Protein AF-A0A2N5YSC0-F1 (afdb_monomer_lite)

pLDDT: mean 89.12, std 8.56, range [54.56, 98.0]

Sequence (147 aa):
MAINYFTQSTAAFRLFFALFIMVIVFLIVLLIGTIAGIFIFDVNIFEAENVFNDLSNPANLSIIKYFQIINSLGLFVIPPFVIAAFYSKDIIQYLSLKTYPNITELLLVIILIISAVPGINLLAEINNNIQLPDFMEPVETWMRASE

Foldseek 3Di:
DLQVVQVPDDPVVLVVVLVVLLVVQLVVLLVVLVVVLCVVLVDDPVCLVVLVVPPVDPSSVVSVVSSVVSNCCSRPNPSLQVSLVRHHPDSCVSVVVVDDDDPVVVVVVVVCVVVVVVVVVVVVVVQQPDDDPPVCVVVVVVSVVVD

Structure (mmCIF, N/CA/C/O backbone):
data_AF-A0A2N5YSC0-F1
#
_entry.id   AF-A0A2N5YSC0-F1
#
loop_
_atom_site.group_PDB
_atom_site.id
_atom_site.type_symbol
_atom_site.label_atom_id
_atom_site.label_alt_id
_atom_site.label_comp_id
_atom_site.label_asym_id
_atom_site.label_entity_id
_atom_site.label_seq_id
_atom_site.pdbx_PDB_ins_code
_atom_site.Cartn_x
_atom_site.Cartn_y
_atom_site.Cartn_z
_atom_site.occupancy
_atom_site.B_iso_or_equiv
_atom_site.auth_seq_id
_atom_site.auth_comp_id
_atom_site.auth_asym_id
_atom_site.auth_atom_id
_atom_site.pdbx_PDB_model_num
ATOM 1 N N . MET A 1 1 ? -27.960 -3.028 11.017 1.00 54.56 1 MET A N 1
ATOM 2 C CA . MET A 1 1 ? -27.890 -4.433 11.474 1.00 54.56 1 MET A CA 1
ATOM 3 C C . MET A 1 1 ? -26.445 -4.940 11.488 1.00 54.56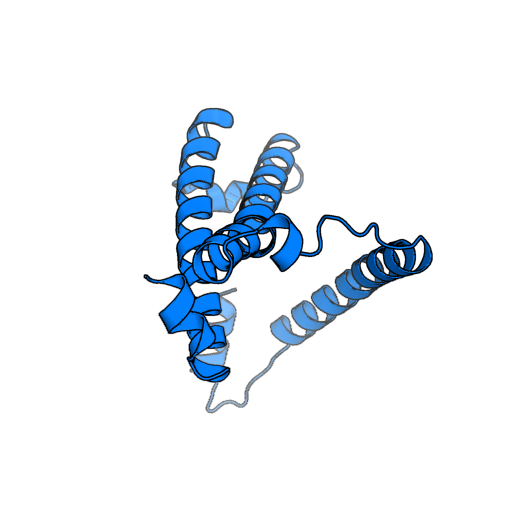 1 MET A C 1
ATOM 5 O O . MET A 1 1 ? -26.016 -5.368 12.546 1.00 54.56 1 MET A O 1
ATOM 9 N N . ALA A 1 2 ? -25.665 -4.777 10.405 1.00 60.78 2 ALA A N 1
ATOM 10 C CA . ALA A 1 2 ? -24.248 -5.185 10.345 1.00 60.78 2 ALA A CA 1
ATOM 11 C C . ALA A 1 2 ? -23.340 -4.556 11.428 1.00 60.78 2 ALA A C 1
ATOM 13 O O . ALA A 1 2 ? -22.612 -5.275 12.100 1.00 60.78 2 ALA A O 1
ATOM 14 N N . ILE A 1 3 ? -23.446 -3.243 11.676 1.00 65.50 3 ILE A N 1
ATOM 15 C CA . ILE A 1 3 ? -22.581 -2.528 12.641 1.00 65.50 3 ILE A CA 1
ATOM 16 C C . ILE A 1 3 ? -22.660 -3.130 14.059 1.00 65.50 3 ILE A C 1
ATOM 18 O O . ILE A 1 3 ? -21.639 -3.305 14.714 1.00 65.50 3 ILE A O 1
ATOM 22 N N . ASN A 1 4 ? -23.856 -3.520 14.518 1.00 62.69 4 ASN A N 1
ATOM 23 C CA . ASN A 1 4 ? -24.049 -4.096 15.858 1.00 62.69 4 ASN A CA 1
ATOM 24 C C . ASN A 1 4 ? -23.462 -5.510 16.003 1.00 62.69 4 ASN A C 1
ATOM 26 O O . ASN A 1 4 ? -23.153 -5.925 17.114 1.00 62.69 4 ASN A O 1
ATOM 30 N N . TYR A 1 5 ? -23.322 -6.253 14.901 1.00 68.38 5 TYR A N 1
ATOM 31 C CA . TYR A 1 5 ? -22.700 -7.578 14.914 1.00 68.38 5 TYR A CA 1
ATOM 32 C C . TYR A 1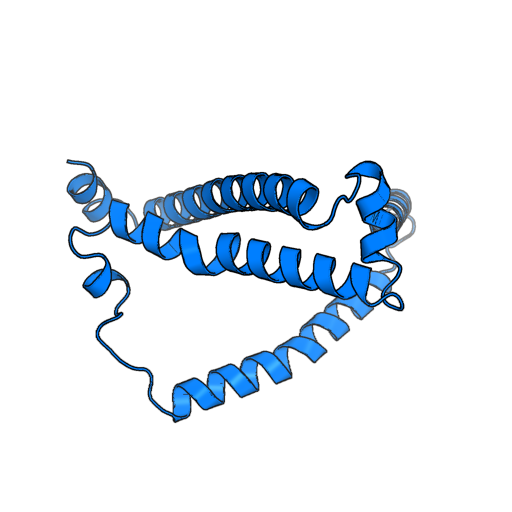 5 ? -21.184 -7.457 15.099 1.00 68.38 5 TYR A C 1
ATOM 34 O O . TYR A 1 5 ? -20.579 -8.135 15.928 1.00 68.38 5 TYR A O 1
ATOM 42 N N . PHE A 1 6 ? -20.573 -6.517 14.379 1.00 70.50 6 PHE A N 1
ATOM 43 C CA . PHE A 1 6 ? -19.136 -6.295 14.439 1.00 70.50 6 PHE A CA 1
ATOM 44 C C . PHE A 1 6 ? -18.673 -5.668 15.758 1.00 70.50 6 PHE A C 1
ATOM 46 O O . PHE A 1 6 ? -17.582 -5.983 16.225 1.00 70.50 6 PHE A O 1
ATOM 53 N N . THR A 1 7 ? -19.487 -4.841 16.421 1.00 68.81 7 THR A N 1
ATOM 54 C CA . THR A 1 7 ? -19.131 -4.277 17.738 1.00 68.81 7 THR A CA 1
ATOM 55 C C . THR A 1 7 ? -19.144 -5.302 18.875 1.00 68.81 7 THR A C 1
ATOM 57 O O . THR A 1 7 ? -18.516 -5.054 19.904 1.00 68.81 7 THR A O 1
ATOM 60 N N . GLN A 1 8 ? -19.767 -6.467 18.681 1.00 76.94 8 GLN A N 1
ATOM 61 C CA . GLN A 1 8 ? -19.793 -7.566 19.656 1.00 76.94 8 GLN A CA 1
ATOM 62 C C . GLN A 1 8 ? -18.811 -8.705 19.324 1.00 76.94 8 GLN A C 1
ATOM 64 O O . GLN A 1 8 ? -18.622 -9.610 20.131 1.00 76.94 8 GLN A O 1
ATOM 69 N N . SER A 1 9 ? -18.156 -8.665 18.159 1.00 83.19 9 SER A N 1
ATOM 70 C CA . SER A 1 9 ? -17.216 -9.705 17.732 1.00 83.19 9 SER A CA 1
ATOM 71 C C . SER A 1 9 ? -15.849 -9.608 18.424 1.00 83.19 9 SER A C 1
ATOM 73 O O . SER A 1 9 ? -15.420 -8.525 18.832 1.00 83.19 9 SER A O 1
ATOM 75 N N . THR A 1 10 ? -15.117 -10.725 18.471 1.00 90.88 10 THR A N 1
ATOM 76 C CA . THR A 1 10 ? -13.743 -10.790 18.998 1.00 90.88 10 THR A CA 1
ATOM 77 C C . THR A 1 10 ? -12.759 -9.970 18.156 1.00 90.88 10 THR A C 1
ATOM 79 O O . THR A 1 10 ? -12.966 -9.761 16.957 1.00 90.88 10 THR A O 1
ATOM 82 N N . ALA A 1 11 ? -11.656 -9.523 18.768 1.00 89.12 11 ALA A N 1
ATOM 83 C CA . ALA A 1 11 ? -10.622 -8.739 18.085 1.00 89.12 11 ALA A CA 1
ATOM 84 C C . ALA A 1 11 ? -9.999 -9.490 16.893 1.00 89.12 11 ALA A C 1
ATOM 86 O O . ALA A 1 11 ? -9.810 -8.902 15.831 1.00 89.12 11 ALA A O 1
ATOM 87 N N . ALA A 1 12 ? -9.764 -10.799 17.039 1.00 92.19 12 ALA A N 1
ATOM 88 C CA . ALA A 1 12 ? -9.241 -11.642 15.966 1.00 92.19 12 ALA A CA 1
ATOM 89 C C . ALA A 1 12 ? -10.171 -11.657 14.744 1.00 92.19 12 ALA A C 1
ATOM 91 O O . ALA A 1 12 ? -9.717 -11.450 13.623 1.00 92.19 12 ALA A O 1
ATOM 92 N N . PHE A 1 13 ? -11.483 -11.821 14.952 1.00 91.94 13 PHE A N 1
ATOM 93 C CA . PHE A 1 13 ? -12.448 -11.783 13.853 1.00 91.94 13 PHE A CA 1
ATOM 94 C C . PHE A 1 13 ? -12.435 -10.431 13.132 1.00 91.94 13 PHE A C 1
ATOM 96 O O . PHE A 1 13 ? -12.453 -10.395 11.903 1.00 91.94 13 PHE A O 1
ATOM 103 N N . ARG A 1 14 ? -12.343 -9.319 13.876 1.00 90.44 14 ARG A N 1
ATOM 104 C CA . ARG A 1 14 ? -12.276 -7.985 13.263 1.00 90.44 14 ARG A CA 1
ATOM 105 C C . ARG A 1 14 ? -11.031 -7.800 12.408 1.00 90.44 14 ARG A C 1
ATOM 107 O O . ARG A 1 14 ? -11.124 -7.225 11.327 1.00 90.44 14 ARG A O 1
ATOM 114 N N . LEU A 1 15 ? -9.894 -8.305 12.888 1.00 92.62 15 LEU A N 1
ATOM 115 C CA . LEU A 1 15 ? -8.630 -8.276 12.160 1.00 92.62 15 LEU A CA 1
ATOM 116 C C . LEU A 1 15 ? -8.724 -9.082 10.861 1.00 92.62 15 LEU A C 1
ATOM 118 O O . LEU A 1 15 ? -8.438 -8.543 9.798 1.00 92.62 15 LEU A O 1
ATOM 122 N N . PHE A 1 16 ? -9.184 -10.336 10.918 1.00 95.19 16 PHE A N 1
ATOM 123 C CA . PHE A 1 16 ? -9.331 -11.163 9.716 1.00 95.19 16 PHE A CA 1
ATOM 124 C C . PHE A 1 16 ? -10.327 -10.574 8.720 1.00 95.19 16 PHE A C 1
ATOM 126 O O . PHE A 1 16 ? -10.061 -10.570 7.522 1.00 95.19 16 PHE A O 1
ATOM 133 N N . PHE A 1 17 ? -11.444 -10.024 9.200 1.00 93.50 17 PHE A N 1
ATOM 134 C CA . PHE A 1 17 ? -12.398 -9.345 8.332 1.00 93.50 17 PHE A CA 1
ATOM 135 C C . PHE A 1 17 ? -11.790 -8.090 7.689 1.00 93.50 17 PHE A C 1
ATOM 137 O O . PHE A 1 17 ? -11.974 -7.867 6.497 1.00 93.50 17 PHE A O 1
ATOM 144 N N . ALA A 1 18 ? -11.021 -7.295 8.440 1.00 93.88 18 ALA A N 1
ATOM 145 C CA . ALA A 1 18 ? -10.322 -6.131 7.901 1.00 93.88 18 ALA A CA 1
ATOM 146 C C . ALA A 1 18 ? -9.279 -6.522 6.839 1.00 93.88 18 ALA A C 1
ATOM 148 O O . ALA A 1 18 ? -9.242 -5.905 5.777 1.00 93.88 18 ALA A O 1
ATOM 149 N N . LEU A 1 19 ? -8.488 -7.573 7.086 1.00 95.31 19 LEU A N 1
ATOM 150 C CA . LEU A 1 19 ? -7.531 -8.113 6.114 1.00 95.31 19 LEU A CA 1
ATOM 151 C C . LEU A 1 19 ? -8.237 -8.626 4.855 1.00 95.31 19 LEU A C 1
ATOM 153 O O . LEU A 1 19 ? -7.807 -8.332 3.744 1.00 95.31 19 LEU A O 1
ATOM 157 N N . PHE A 1 20 ? -9.355 -9.335 5.018 1.00 96.00 20 PHE A N 1
ATOM 158 C CA . PHE A 1 20 ? -10.159 -9.801 3.893 1.00 96.00 20 PHE A CA 1
ATOM 159 C C . PHE A 1 20 ? -10.680 -8.633 3.046 1.00 96.00 20 PHE A C 1
ATOM 161 O O . PHE A 1 20 ? -10.508 -8.632 1.829 1.00 96.00 20 PHE A O 1
ATOM 168 N N . ILE A 1 21 ? -11.253 -7.605 3.681 1.00 95.75 21 ILE A N 1
ATOM 169 C CA . ILE A 1 21 ? -11.703 -6.393 2.984 1.00 95.75 21 ILE A CA 1
ATOM 170 C C . ILE A 1 21 ? -10.536 -5.709 2.269 1.00 95.75 21 ILE A C 1
ATOM 172 O O . ILE A 1 21 ? -10.696 -5.300 1.123 1.00 95.75 21 ILE A O 1
ATOM 176 N N . MET A 1 22 ? -9.367 -5.619 2.902 1.00 96.38 22 MET A N 1
ATOM 177 C CA . MET A 1 22 ? -8.177 -5.022 2.298 1.00 96.38 22 MET A CA 1
ATOM 178 C C . MET A 1 22 ? -7.759 -5.749 1.018 1.00 96.38 22 MET A C 1
ATOM 180 O O . MET A 1 22 ? -7.570 -5.092 -0.001 1.00 96.38 22 MET A O 1
ATOM 184 N N . VAL A 1 23 ? -7.695 -7.085 1.033 1.00 97.25 23 VAL A N 1
ATOM 185 C CA . VAL A 1 23 ? -7.360 -7.883 -0.159 1.00 97.25 23 VAL A CA 1
ATOM 186 C C . VAL A 1 23 ? -8.397 -7.685 -1.265 1.00 97.25 23 VAL A C 1
ATOM 188 O O . VAL A 1 23 ? -8.030 -7.432 -2.408 1.00 97.25 23 VAL A O 1
ATOM 191 N N . ILE A 1 24 ? -9.692 -7.751 -0.942 1.00 97.88 24 ILE A N 1
ATOM 192 C CA . ILE A 1 24 ? -10.757 -7.594 -1.944 1.00 97.88 24 ILE A CA 1
ATOM 193 C C . ILE A 1 24 ? -10.748 -6.190 -2.557 1.00 97.88 24 ILE A C 1
ATOM 195 O O . ILE A 1 24 ? -10.818 -6.053 -3.777 1.00 97.88 24 ILE A O 1
ATOM 199 N N . VAL A 1 25 ? -10.634 -5.147 -1.732 1.00 97.88 25 VAL A N 1
ATOM 200 C CA . VAL A 1 25 ? -10.559 -3.759 -2.206 1.00 97.88 25 VAL A CA 1
ATOM 201 C C . VAL A 1 25 ? -9.319 -3.559 -3.069 1.00 97.88 25 VAL A C 1
ATOM 203 O O . VAL A 1 25 ? -9.433 -2.982 -4.148 1.00 97.88 25 VAL A O 1
ATOM 206 N N . PHE A 1 26 ? -8.165 -4.076 -2.643 1.00 97.44 26 PHE A N 1
ATOM 207 C CA . PHE A 1 26 ? -6.935 -4.002 -3.420 1.00 97.44 26 PHE A CA 1
ATOM 208 C C . PHE A 1 26 ? -7.091 -4.656 -4.795 1.00 97.44 26 PHE A C 1
ATOM 210 O O . PHE A 1 26 ? -6.789 -4.014 -5.795 1.00 97.44 26 PHE A O 1
ATOM 217 N N . LEU A 1 27 ? -7.629 -5.878 -4.870 1.00 97.56 27 LEU A N 1
ATOM 218 C CA . LEU A 1 27 ? -7.837 -6.576 -6.142 1.00 97.56 27 LEU A CA 1
ATOM 219 C C . LEU A 1 27 ? -8.795 -5.819 -7.074 1.00 97.56 27 LEU A C 1
ATOM 221 O O . LEU A 1 27 ? -8.542 -5.740 -8.275 1.00 97.56 27 LEU A O 1
ATOM 225 N N . ILE A 1 28 ? -9.867 -5.230 -6.535 1.00 98.00 28 ILE A N 1
ATOM 226 C CA . ILE A 1 28 ? -10.812 -4.421 -7.320 1.00 98.00 28 ILE A CA 1
ATOM 227 C C . ILE A 1 28 ? -10.131 -3.155 -7.852 1.00 98.00 28 ILE A C 1
ATOM 229 O O . ILE A 1 28 ? -10.254 -2.841 -9.035 1.00 98.00 28 ILE A O 1
ATOM 233 N N . VAL A 1 29 ? -9.410 -2.429 -6.994 1.00 97.62 29 VAL A N 1
ATOM 234 C CA . VAL A 1 29 ? -8.712 -1.192 -7.374 1.00 97.62 29 VAL A CA 1
ATOM 235 C C . VAL A 1 29 ? -7.607 -1.483 -8.385 1.00 97.62 29 VAL A C 1
ATOM 237 O O . VAL A 1 29 ? -7.484 -0.749 -9.362 1.00 97.62 29 VAL A O 1
ATOM 240 N N . LEU A 1 30 ? -6.860 -2.572 -8.195 1.00 94.94 30 LEU A N 1
ATOM 241 C CA . LEU A 1 30 ? -5.843 -3.036 -9.131 1.00 94.94 30 LEU A CA 1
ATOM 242 C C . LEU A 1 30 ? -6.465 -3.358 -10.492 1.00 94.94 30 LEU A C 1
ATOM 244 O O . LEU A 1 30 ? -5.995 -2.846 -11.499 1.00 94.94 30 LEU A O 1
ATOM 248 N N . LEU A 1 31 ? -7.553 -4.135 -10.533 1.00 95.44 31 LEU A N 1
ATOM 249 C CA . LEU A 1 31 ? -8.225 -4.488 -11.786 1.00 95.44 31 LEU A CA 1
ATOM 250 C C . LEU A 1 31 ? -8.724 -3.244 -12.536 1.00 95.44 31 LEU A C 1
ATOM 252 O O . LEU A 1 31 ? -8.466 -3.096 -13.730 1.00 95.44 31 LEU A O 1
ATOM 256 N N . ILE A 1 32 ? -9.413 -2.337 -11.837 1.00 96.12 32 ILE A N 1
ATOM 257 C CA . ILE A 1 32 ? -9.921 -1.092 -12.431 1.00 96.12 32 ILE A CA 1
ATOM 258 C C . ILE A 1 32 ? -8.760 -0.211 -12.902 1.00 96.12 32 ILE A C 1
ATOM 260 O O . ILE A 1 32 ? -8.822 0.341 -13.999 1.00 96.12 32 ILE A O 1
ATOM 264 N N . GLY A 1 33 ? -7.703 -0.092 -12.097 1.00 94.12 33 GLY A N 1
ATOM 265 C CA . GLY A 1 33 ? -6.515 0.684 -12.433 1.00 94.12 33 GLY A CA 1
ATOM 266 C C . GLY A 1 33 ? -5.771 0.116 -13.637 1.00 94.12 33 GLY A C 1
ATOM 267 O O . GLY A 1 33 ? -5.408 0.866 -14.531 1.00 94.12 33 GLY A O 1
ATOM 268 N N . THR A 1 34 ? -5.619 -1.202 -13.748 1.00 90.56 34 THR A N 1
ATOM 269 C CA . THR A 1 34 ? -5.016 -1.819 -14.936 1.00 90.56 34 THR A CA 1
ATOM 270 C C . THR A 1 34 ? -5.853 -1.555 -16.183 1.00 90.56 34 THR A C 1
ATOM 272 O O . THR A 1 34 ? -5.308 -1.124 -17.195 1.00 90.56 34 THR A O 1
ATOM 275 N N . ILE A 1 35 ? -7.177 -1.735 -16.109 1.00 92.62 35 ILE A N 1
ATOM 276 C CA . ILE A 1 35 ? -8.075 -1.451 -17.238 1.00 92.62 35 ILE A CA 1
ATOM 277 C C . ILE A 1 35 ? -7.973 0.023 -17.650 1.00 92.62 35 ILE A C 1
ATOM 279 O O . ILE A 1 35 ? -7.796 0.322 -18.827 1.00 92.62 35 ILE A O 1
ATOM 283 N N . ALA A 1 36 ? -8.036 0.948 -16.691 1.00 93.31 36 ALA A N 1
ATOM 284 C CA . ALA A 1 36 ? -7.896 2.375 -16.962 1.00 93.31 36 ALA A CA 1
ATOM 285 C C . ALA A 1 36 ? -6.510 2.725 -17.532 1.00 93.31 36 ALA A C 1
ATOM 287 O O . ALA A 1 36 ? -6.424 3.520 -18.463 1.00 93.31 36 ALA A O 1
ATOM 288 N N . GLY A 1 37 ? -5.441 2.105 -17.028 1.00 90.75 37 GLY A N 1
ATOM 289 C CA . GLY A 1 37 ? -4.076 2.289 -17.516 1.00 90.75 37 GLY A CA 1
ATOM 290 C C . GLY A 1 37 ? -3.918 1.917 -18.990 1.00 90.75 37 GLY A C 1
ATOM 291 O O . GLY A 1 37 ? -3.308 2.679 -19.737 1.00 90.75 37 GLY A O 1
ATOM 292 N N . ILE A 1 38 ? -4.538 0.819 -19.435 1.00 88.56 38 ILE A N 1
ATOM 293 C CA . ILE A 1 38 ? -4.536 0.412 -20.852 1.00 88.56 38 ILE A CA 1
ATOM 294 C C . ILE A 1 38 ? -5.145 1.510 -21.728 1.00 88.56 38 ILE A C 1
ATOM 296 O O . ILE A 1 38 ? -4.564 1.874 -22.743 1.00 88.56 38 ILE A O 1
ATOM 300 N N . PHE A 1 39 ? -6.274 2.093 -21.314 1.00 89.88 39 PHE A N 1
ATOM 301 C CA . PHE A 1 39 ? -6.927 3.161 -22.080 1.00 89.88 39 PHE A CA 1
ATOM 302 C C . PHE A 1 39 ? -6.179 4.499 -22.043 1.00 89.88 39 PHE A C 1
ATOM 304 O O . PHE A 1 39 ? -6.260 5.265 -22.998 1.00 89.88 39 PHE A O 1
ATOM 311 N N . ILE A 1 40 ? -5.494 4.811 -20.941 1.00 90.56 40 ILE A N 1
ATOM 31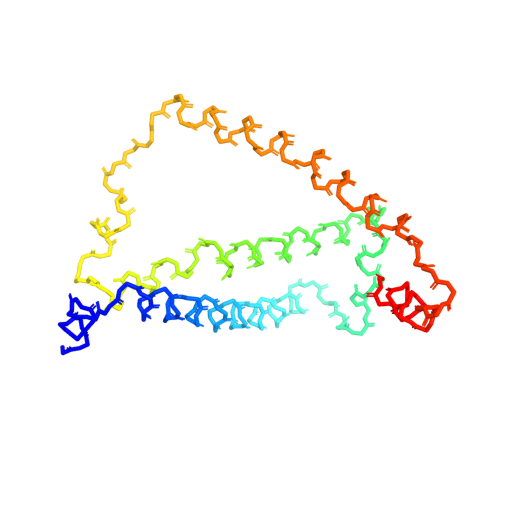2 C CA . ILE A 1 40 ? -4.794 6.093 -20.767 1.00 90.56 40 ILE A CA 1
ATOM 313 C C . ILE A 1 40 ? -3.454 6.102 -21.508 1.00 90.56 40 ILE A C 1
ATOM 315 O O . ILE A 1 40 ? -3.079 7.132 -22.066 1.00 90.56 40 ILE A O 1
ATOM 319 N N . PHE A 1 41 ? -2.729 4.981 -21.490 1.00 87.62 41 PHE A N 1
ATOM 320 C CA . PHE A 1 41 ? -1.355 4.903 -21.991 1.00 87.62 41 PHE A CA 1
ATOM 321 C C . PHE A 1 41 ? -1.212 4.120 -23.301 1.00 87.62 41 PHE A C 1
ATOM 323 O O . PHE A 1 41 ? -0.109 4.074 -23.834 1.00 87.62 41 PHE A O 1
ATOM 330 N N . ASP A 1 42 ? -2.295 3.526 -23.815 1.00 83.00 42 ASP A N 1
ATOM 331 C CA . ASP A 1 42 ? -2.305 2.686 -25.026 1.00 83.00 42 ASP A CA 1
ATOM 332 C C . ASP A 1 42 ? -1.284 1.532 -24.964 1.00 83.00 42 ASP A C 1
ATOM 334 O O . ASP A 1 42 ? -0.676 1.126 -25.952 1.00 83.00 42 ASP A O 1
ATOM 338 N N . VAL A 1 43 ? -1.058 1.016 -23.751 1.00 74.75 43 VAL A N 1
ATOM 339 C CA . VAL A 1 43 ? -0.083 -0.044 -23.480 1.00 74.75 43 VAL A CA 1
ATOM 340 C C . VAL A 1 43 ? -0.759 -1.396 -23.615 1.00 74.75 43 VAL A C 1
ATOM 342 O O . VAL A 1 43 ? -1.800 -1.657 -23.004 1.00 74.75 43 VAL A O 1
ATOM 345 N N . ASN A 1 44 ? -0.121 -2.298 -24.354 1.00 76.00 44 ASN A N 1
ATOM 346 C CA . ASN A 1 44 ? -0.539 -3.686 -24.395 1.00 76.00 44 ASN A CA 1
ATOM 347 C C . ASN A 1 44 ? -0.112 -4.398 -23.098 1.00 76.00 44 ASN A C 1
ATOM 349 O O . ASN A 1 44 ? 1.055 -4.340 -22.718 1.00 76.00 44 ASN A O 1
ATOM 353 N N . ILE A 1 45 ? -1.029 -5.104 -22.423 1.00 66.69 45 ILE A N 1
ATOM 354 C CA . ILE A 1 45 ? -0.733 -5.854 -21.181 1.00 66.69 45 ILE A CA 1
ATOM 355 C C . ILE A 1 45 ? 0.453 -6.810 -21.369 1.00 66.69 45 ILE A C 1
ATOM 357 O O . ILE A 1 45 ? 1.232 -7.015 -20.442 1.00 66.69 45 ILE A O 1
ATOM 361 N N . PHE A 1 46 ? 0.610 -7.373 -22.569 1.00 69.88 46 PHE A N 1
ATOM 362 C CA . PHE A 1 46 ? 1.696 -8.301 -22.883 1.00 69.88 46 PHE A CA 1
ATOM 363 C C . PHE A 1 46 ? 3.079 -7.635 -22.966 1.00 69.88 46 PHE A C 1
ATOM 365 O O . PHE A 1 46 ? 4.085 -8.332 -22.937 1.00 69.88 46 PHE A O 1
ATOM 372 N N . GLU A 1 47 ? 3.146 -6.304 -23.030 1.00 73.50 47 GLU A N 1
ATOM 373 C CA . GLU A 1 47 ? 4.395 -5.531 -23.023 1.00 73.50 47 GLU A CA 1
ATOM 374 C C . GLU A 1 47 ? 4.702 -4.926 -21.645 1.00 73.50 47 GLU A C 1
ATOM 376 O O . GLU A 1 47 ? 5.712 -4.240 -21.485 1.00 73.50 47 GLU A O 1
ATOM 381 N N . ALA A 1 48 ? 3.863 -5.191 -20.635 1.00 71.50 48 ALA A N 1
ATOM 382 C CA . ALA A 1 48 ? 4.012 -4.618 -19.301 1.00 71.50 48 ALA A CA 1
ATOM 383 C C . ALA A 1 48 ? 5.393 -4.909 -18.692 1.00 71.50 48 ALA A C 1
ATOM 385 O O . ALA A 1 48 ? 5.990 -4.019 -18.095 1.00 71.50 48 ALA A O 1
ATOM 386 N N . GLU A 1 49 ? 5.940 -6.108 -18.899 1.00 73.69 49 GLU A N 1
ATOM 387 C CA . GLU A 1 49 ? 7.279 -6.479 -18.422 1.00 73.69 49 GLU A CA 1
ATOM 388 C C . GLU A 1 49 ? 8.371 -5.541 -18.965 1.00 73.69 49 GLU A C 1
ATOM 390 O O . GLU A 1 49 ? 9.198 -5.034 -18.207 1.00 73.69 49 GLU A O 1
ATOM 395 N N . ASN A 1 50 ? 8.320 -5.210 -20.258 1.00 75.81 50 ASN A N 1
ATOM 396 C CA . ASN A 1 50 ? 9.274 -4.289 -20.880 1.00 75.81 50 ASN A CA 1
ATOM 397 C C . ASN A 1 50 ? 9.140 -2.865 -20.318 1.00 75.81 50 ASN A C 1
ATOM 399 O O . ASN A 1 50 ? 10.139 -2.164 -20.163 1.00 75.81 50 ASN A O 1
ATOM 403 N N . VAL A 1 51 ? 7.916 -2.451 -19.970 1.00 79.38 51 VAL A N 1
ATOM 404 C CA . VAL A 1 51 ? 7.647 -1.143 -19.357 1.00 79.38 51 VAL A CA 1
ATOM 405 C C . VAL A 1 51 ? 8.266 -1.039 -17.962 1.00 79.38 51 VAL A C 1
ATOM 407 O O . VAL A 1 51 ? 8.821 0.005 -17.628 1.00 79.38 51 VAL A O 1
ATOM 410 N N . PHE A 1 52 ? 8.202 -2.097 -17.149 1.00 77.25 52 PHE A N 1
ATOM 411 C CA . PHE A 1 52 ? 8.792 -2.085 -15.804 1.00 77.25 52 PHE A CA 1
ATOM 412 C C . PHE A 1 52 ? 10.326 -2.188 -15.817 1.00 77.25 52 PHE A C 1
ATOM 414 O O . PHE A 1 52 ? 10.968 -1.659 -14.909 1.00 77.25 52 PHE A O 1
ATOM 421 N N . ASN A 1 53 ? 10.909 -2.797 -16.855 1.00 80.06 53 ASN A N 1
ATOM 422 C CA . ASN A 1 53 ? 12.354 -3.021 -16.957 1.00 80.06 53 ASN A CA 1
ATOM 423 C C . ASN A 1 53 ? 13.121 -1.878 -17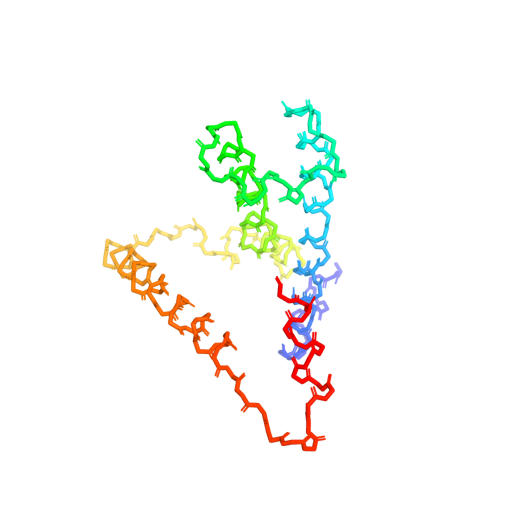.648 1.00 80.06 53 ASN A C 1
ATOM 425 O O . ASN A 1 53 ? 14.294 -1.656 -17.341 1.00 80.06 53 ASN A O 1
ATOM 429 N N . ASP A 1 54 ? 12.487 -1.111 -18.541 1.00 82.06 54 ASP A N 1
ATOM 430 C CA . ASP A 1 54 ? 13.112 0.056 -19.175 1.00 82.06 54 ASP A CA 1
ATOM 431 C C . ASP A 1 54 ? 12.743 1.367 -18.460 1.00 82.06 54 ASP A C 1
ATOM 433 O O . ASP A 1 54 ? 11.824 2.096 -18.847 1.00 82.06 54 ASP A O 1
ATOM 437 N N . LEU A 1 55 ? 13.521 1.689 -17.422 1.00 78.12 55 LEU A N 1
ATOM 438 C CA . LEU A 1 55 ? 13.402 2.928 -16.644 1.00 78.12 55 LEU A CA 1
ATOM 439 C C . LEU A 1 55 ? 13.999 4.162 -17.343 1.00 78.12 55 LEU A C 1
ATOM 441 O O . LEU A 1 55 ? 13.886 5.274 -16.821 1.00 78.12 55 LEU A O 1
ATOM 445 N N . SER A 1 56 ? 14.658 3.991 -18.495 1.00 82.06 56 SER A N 1
ATOM 446 C CA . SER A 1 56 ? 15.295 5.095 -19.223 1.00 82.06 56 SER A CA 1
ATOM 447 C C . SER A 1 56 ? 14.295 5.894 -20.062 1.00 82.06 56 SER A C 1
ATOM 449 O O . SER A 1 56 ? 14.503 7.082 -20.321 1.00 82.06 56 SER A O 1
ATOM 451 N N . ASN A 1 57 ? 13.177 5.265 -20.431 1.00 84.00 57 ASN A N 1
ATOM 452 C CA . ASN A 1 57 ? 12.112 5.880 -21.202 1.00 84.00 57 ASN A CA 1
ATOM 453 C C . ASN A 1 57 ? 11.154 6.699 -20.300 1.00 84.00 57 ASN A C 1
ATOM 455 O O . ASN A 1 57 ? 10.483 6.138 -19.426 1.00 84.00 57 ASN A O 1
ATOM 459 N N . PRO A 1 58 ? 11.000 8.021 -20.525 1.00 84.06 58 PRO A N 1
ATOM 460 C CA . PRO A 1 58 ? 10.076 8.863 -19.757 1.00 84.06 58 PRO A CA 1
ATOM 461 C C . PRO A 1 58 ? 8.604 8.416 -19.800 1.00 84.06 58 PRO A C 1
ATOM 463 O O . PRO A 1 58 ? 7.854 8.670 -18.849 1.00 84.06 58 PRO A O 1
ATOM 466 N N . ALA A 1 59 ? 8.177 7.750 -20.879 1.00 84.25 59 ALA A N 1
ATOM 467 C CA . ALA A 1 59 ? 6.825 7.207 -20.996 1.00 84.25 59 ALA A CA 1
ATOM 468 C C . ALA A 1 59 ? 6.603 6.058 -19.998 1.00 84.25 59 ALA A C 1
ATOM 470 O O . ALA A 1 59 ? 5.622 6.068 -19.252 1.00 84.25 59 ALA A O 1
ATOM 471 N N . ASN A 1 60 ? 7.573 5.146 -19.889 1.00 86.88 60 ASN A N 1
ATOM 472 C CA . ASN A 1 60 ? 7.537 4.025 -18.950 1.00 86.88 60 ASN A CA 1
ATOM 473 C C . ASN A 1 60 ? 7.519 4.503 -17.496 1.00 86.88 60 ASN A C 1
ATOM 475 O O . ASN A 1 60 ? 6.720 4.028 -16.690 1.00 86.88 60 ASN A O 1
ATOM 479 N N . LEU A 1 61 ? 8.310 5.533 -17.173 1.00 88.19 61 LEU A N 1
ATOM 480 C CA . LEU A 1 61 ? 8.293 6.153 -15.843 1.00 88.19 61 LEU A CA 1
ATOM 481 C C . LEU A 1 61 ? 6.912 6.700 -15.463 1.00 88.19 61 LEU A C 1
ATOM 483 O O . LEU A 1 61 ? 6.527 6.649 -14.294 1.00 88.19 61 LEU A O 1
ATOM 487 N N . SER A 1 62 ? 6.164 7.235 -16.429 1.00 89.81 62 SER A N 1
ATOM 488 C CA . SER A 1 62 ? 4.811 7.746 -16.186 1.00 89.81 62 SER A CA 1
ATOM 489 C C . SER A 1 62 ? 3.833 6.610 -15.869 1.00 89.81 62 SER A C 1
ATOM 491 O O . SER A 1 62 ? 3.040 6.732 -14.934 1.00 89.81 62 SER A O 1
ATOM 493 N N . ILE A 1 63 ? 3.947 5.485 -16.579 1.00 89.56 63 ILE A N 1
ATOM 494 C CA . ILE A 1 63 ? 3.134 4.281 -16.360 1.00 89.56 63 ILE A CA 1
ATOM 495 C C . ILE A 1 63 ? 3.453 3.639 -15.002 1.00 89.56 63 ILE A C 1
ATOM 497 O O . ILE A 1 63 ? 2.545 3.319 -14.234 1.00 89.56 63 ILE A O 1
ATOM 501 N N . ILE A 1 64 ? 4.735 3.518 -14.646 1.00 88.88 64 ILE A N 1
ATOM 502 C CA . ILE A 1 64 ? 5.159 2.974 -13.347 1.00 88.88 64 ILE A CA 1
ATOM 503 C C . ILE A 1 64 ? 4.617 3.834 -12.199 1.00 88.88 64 ILE A C 1
ATOM 505 O O . ILE A 1 64 ? 4.033 3.306 -11.251 1.00 88.88 64 ILE A O 1
ATOM 509 N N . LYS A 1 65 ? 4.741 5.167 -12.292 1.00 91.12 65 LYS A N 1
ATOM 510 C CA . LYS A 1 65 ? 4.185 6.093 -11.288 1.00 91.12 65 LYS A CA 1
ATOM 511 C C . LYS A 1 65 ? 2.669 5.973 -11.178 1.00 91.12 65 LYS A C 1
ATOM 513 O O . LYS A 1 65 ? 2.135 6.010 -10.071 1.00 91.12 65 LYS A O 1
ATOM 518 N N . TYR A 1 66 ? 1.981 5.809 -12.305 1.00 93.75 66 TYR A N 1
ATOM 519 C CA . TYR A 1 66 ? 0.545 5.559 -12.320 1.00 93.75 66 TYR A CA 1
ATOM 520 C C . TYR A 1 66 ? 0.192 4.298 -11.519 1.00 93.75 66 TYR A C 1
ATOM 522 O O . TYR A 1 66 ? -0.600 4.375 -10.578 1.00 93.75 66 TYR A O 1
ATOM 530 N N . PHE A 1 67 ? 0.833 3.164 -11.814 1.00 92.19 67 PHE A N 1
ATOM 531 C CA . PHE A 1 67 ? 0.589 1.919 -11.082 1.00 92.19 67 PHE A CA 1
ATOM 532 C C . PHE A 1 67 ? 0.984 2.015 -9.606 1.00 92.19 67 PHE A C 1
ATOM 534 O O . PHE A 1 67 ? 0.297 1.458 -8.750 1.00 92.19 67 PHE A O 1
ATOM 541 N N . GLN A 1 68 ? 2.023 2.781 -9.275 1.00 92.94 68 GLN A N 1
ATOM 542 C CA . GLN A 1 68 ? 2.406 3.039 -7.889 1.00 92.94 68 GLN A CA 1
ATOM 543 C C . GLN A 1 68 ? 1.312 3.795 -7.115 1.00 92.94 68 GLN A C 1
ATOM 545 O O . GLN A 1 68 ? 1.050 3.472 -5.952 1.00 92.94 68 GLN A O 1
ATOM 550 N N . ILE A 1 69 ? 0.631 4.752 -7.758 1.00 95.56 69 ILE A N 1
ATOM 551 C CA . ILE A 1 69 ? -0.521 5.458 -7.175 1.00 95.56 69 ILE A CA 1
ATOM 552 C C . ILE A 1 69 ? -1.700 4.497 -7.000 1.00 95.56 69 ILE A C 1
ATOM 554 O O . ILE A 1 69 ? -2.263 4.438 -5.908 1.00 95.56 69 ILE A O 1
ATOM 558 N N . ILE A 1 70 ? -2.047 3.715 -8.029 1.00 96.31 70 ILE A N 1
ATOM 559 C CA . ILE A 1 70 ? -3.139 2.728 -7.958 1.00 96.31 70 ILE A CA 1
ATOM 560 C C . ILE A 1 70 ? -2.906 1.734 -6.813 1.00 96.31 70 ILE A C 1
ATOM 562 O O . ILE A 1 70 ? -3.799 1.532 -5.988 1.00 96.31 70 ILE A O 1
ATOM 566 N N . ASN A 1 71 ? -1.697 1.178 -6.705 1.00 94.88 71 ASN A N 1
ATOM 567 C CA . ASN A 1 71 ? -1.337 0.245 -5.638 1.00 94.88 71 ASN A CA 1
ATOM 568 C C . ASN A 1 71 ? -1.415 0.902 -4.255 1.00 94.88 71 ASN A C 1
ATOM 570 O O . ASN A 1 71 ? -1.998 0.332 -3.332 1.00 94.88 71 ASN A O 1
ATOM 574 N N . SER A 1 72 ? -0.897 2.126 -4.117 1.00 95.19 72 SER A N 1
ATOM 575 C CA . SER A 1 72 ? -0.962 2.882 -2.859 1.00 95.19 72 SER A CA 1
ATOM 576 C C . SER A 1 72 ? -2.406 3.158 -2.430 1.00 95.19 72 SER A C 1
ATOM 578 O O . SER A 1 72 ? -2.756 2.991 -1.259 1.00 95.19 72 SER A O 1
ATOM 580 N N . LEU A 1 73 ? -3.269 3.534 -3.378 1.00 97.00 73 LEU A N 1
ATOM 581 C CA . LEU A 1 73 ? -4.688 3.762 -3.116 1.00 97.00 73 LEU A CA 1
ATOM 582 C C . LEU A 1 73 ? -5.401 2.469 -2.708 1.00 97.00 73 LEU A C 1
ATOM 584 O O . LEU A 1 73 ? -6.153 2.472 -1.731 1.00 97.00 73 LEU A O 1
ATOM 588 N N . GLY A 1 74 ? -5.149 1.377 -3.432 1.00 95.94 74 GLY A N 1
ATOM 589 C CA . GLY A 1 74 ? -5.786 0.082 -3.214 1.00 95.94 74 GLY A CA 1
ATOM 590 C C . GLY A 1 74 ? -5.381 -0.599 -1.908 1.00 95.94 74 GLY A C 1
ATOM 591 O O . GLY A 1 74 ? -6.219 -1.258 -1.302 1.00 95.94 74 GLY A O 1
ATOM 592 N N . LEU A 1 75 ? -4.137 -0.419 -1.452 1.00 92.88 75 LEU A N 1
ATOM 593 C CA . LEU A 1 75 ? -3.637 -1.035 -0.217 1.00 92.88 75 LEU A CA 1
ATOM 594 C C . LEU A 1 75 ? -3.867 -0.175 1.026 1.00 92.88 75 LEU A C 1
ATOM 596 O O . LEU A 1 75 ? -4.247 -0.701 2.071 1.00 92.88 75 LEU A O 1
ATOM 600 N N . PHE A 1 76 ? -3.633 1.136 0.935 1.00 91.50 76 PHE A N 1
ATOM 601 C CA . PHE A 1 76 ? -3.485 1.965 2.135 1.00 91.50 76 PHE A CA 1
ATOM 602 C C . PHE A 1 76 ? -4.550 3.046 2.285 1.00 91.50 76 PHE A C 1
ATOM 604 O O . PHE A 1 76 ? -4.870 3.413 3.413 1.00 91.50 76 PHE A O 1
ATOM 611 N N . VAL A 1 77 ? -5.120 3.553 1.187 1.00 94.75 77 VAL A N 1
ATOM 612 C CA . VAL A 1 77 ? -6.047 4.695 1.258 1.00 94.75 77 VAL A CA 1
ATOM 613 C C . VAL A 1 77 ? -7.497 4.246 1.286 1.00 94.75 77 VAL A C 1
ATOM 615 O O . VAL A 1 77 ? -8.217 4.614 2.203 1.00 94.75 77 VAL A O 1
ATOM 618 N N . ILE A 1 78 ? -7.942 3.456 0.310 1.00 97.25 78 ILE A N 1
ATOM 619 C CA . ILE A 1 78 ? -9.356 3.086 0.152 1.00 97.25 78 ILE A CA 1
ATOM 620 C C . ILE A 1 78 ? -9.822 2.069 1.213 1.00 97.25 78 ILE A C 1
ATOM 622 O O . ILE A 1 78 ? -10.914 2.267 1.761 1.00 97.25 78 ILE A O 1
ATOM 626 N N . PRO A 1 79 ? -9.051 1.016 1.570 1.00 96.12 79 PRO A N 1
ATOM 627 C CA . PRO A 1 79 ? -9.532 -0.002 2.505 1.00 96.12 79 PRO A CA 1
ATOM 628 C C . PRO A 1 79 ? -9.996 0.532 3.868 1.00 96.12 79 PRO A C 1
ATOM 630 O O . PRO A 1 79 ? -11.081 0.130 4.291 1.00 96.12 79 PRO A O 1
ATOM 633 N N . PRO A 1 80 ? -9.286 1.461 4.546 1.00 94.88 80 PRO A N 1
ATOM 634 C CA . PRO A 1 80 ? -9.753 2.037 5.808 1.00 94.88 80 PRO A CA 1
ATOM 635 C C . PRO A 1 80 ? -11.146 2.673 5.732 1.00 94.88 80 PRO A C 1
ATOM 637 O O . PRO A 1 80 ? -11.926 2.514 6.668 1.00 94.88 80 PRO A O 1
ATOM 640 N N . PHE A 1 81 ? -11.505 3.336 4.625 1.00 95.56 81 PHE A N 1
ATOM 641 C CA . PHE A 1 81 ? -12.847 3.913 4.455 1.00 95.56 81 PHE A CA 1
ATOM 642 C C . PHE A 1 81 ? -13.921 2.837 4.318 1.00 95.56 81 PHE A C 1
ATOM 644 O O . PHE A 1 81 ? -14.985 2.948 4.929 1.00 95.56 81 PHE A O 1
ATOM 651 N N . VAL A 1 82 ? -13.634 1.777 3.556 1.00 95.31 82 VAL A N 1
ATOM 652 C CA . VAL A 1 82 ? -14.553 0.641 3.404 1.00 95.31 82 VAL A CA 1
ATOM 653 C C . VAL A 1 82 ? -14.748 -0.047 4.754 1.00 95.31 82 VAL A C 1
ATOM 655 O O . VAL A 1 82 ? -15.878 -0.246 5.189 1.00 95.31 82 VAL A O 1
ATOM 658 N N . ILE A 1 83 ? -13.655 -0.329 5.464 1.00 94.19 83 ILE A N 1
ATOM 659 C CA . ILE A 1 83 ? -13.650 -0.901 6.815 1.00 94.19 83 ILE A CA 1
ATOM 660 C C . ILE A 1 83 ? -14.477 -0.029 7.772 1.00 94.19 83 ILE A C 1
ATOM 662 O O . ILE A 1 83 ? -15.388 -0.529 8.435 1.00 94.19 83 ILE A O 1
ATOM 666 N N . ALA A 1 84 ? -14.225 1.280 7.806 1.00 93.56 84 ALA A N 1
ATOM 667 C CA . ALA A 1 84 ? -14.949 2.223 8.654 1.00 93.56 84 ALA A CA 1
ATOM 668 C C . ALA A 1 84 ? -16.462 2.210 8.393 1.00 93.56 84 ALA A C 1
ATOM 670 O O . ALA A 1 84 ? -17.238 2.267 9.347 1.00 93.56 84 ALA A O 1
ATOM 671 N N . ALA A 1 85 ? -16.885 2.065 7.133 1.00 91.88 85 ALA A N 1
ATOM 672 C CA . ALA A 1 85 ? -18.297 1.969 6.764 1.00 91.88 85 ALA A CA 1
ATOM 673 C C . ALA A 1 85 ? -18.984 0.694 7.299 1.00 91.88 85 ALA A C 1
ATOM 675 O O . ALA A 1 85 ? -20.191 0.706 7.552 1.00 91.88 85 ALA A O 1
ATOM 676 N N . PHE A 1 86 ? -18.237 -0.397 7.515 1.00 90.06 86 PHE A N 1
ATOM 677 C CA . PHE A 1 86 ? -18.758 -1.615 8.152 1.00 90.06 86 PHE A CA 1
ATOM 678 C C . PHE A 1 86 ? -18.773 -1.533 9.686 1.00 90.06 86 PHE A C 1
ATOM 680 O O . PHE A 1 86 ? -19.673 -2.095 10.318 1.00 90.06 86 PHE A O 1
ATOM 687 N N . TYR A 1 87 ? -17.796 -0.846 10.287 1.00 88.25 87 TYR A N 1
ATOM 688 C CA . TYR A 1 87 ? -17.594 -0.826 11.741 1.00 88.25 87 TYR A CA 1
ATOM 689 C C . TYR A 1 87 ? -18.224 0.365 12.471 1.00 88.25 87 TYR A C 1
ATOM 691 O O . TYR A 1 87 ? -18.453 0.275 13.678 1.00 88.25 87 TYR A O 1
ATOM 699 N N . SER A 1 88 ? -18.515 1.468 11.782 1.00 87.38 88 SER A N 1
ATOM 700 C CA . SER A 1 88 ? -19.018 2.697 12.395 1.00 87.38 88 SER A CA 1
ATOM 701 C C . SER A 1 88 ? -20.116 3.348 11.560 1.00 87.38 88 SER A C 1
ATOM 703 O O . SER A 1 88 ? -20.144 3.246 10.338 1.00 87.38 88 SER A O 1
ATOM 705 N N . LYS A 1 89 ? -21.028 4.061 12.232 1.00 86.19 89 LYS A N 1
ATOM 706 C CA . LYS A 1 89 ? -21.992 4.954 11.565 1.00 86.19 89 LYS A CA 1
ATOM 707 C C . LYS A 1 89 ? -21.358 6.282 11.148 1.00 86.19 89 LYS A C 1
ATOM 709 O O . LYS A 1 89 ? -21.845 6.914 10.220 1.00 86.19 89 LYS A O 1
ATOM 714 N N . ASP A 1 90 ? -20.305 6.701 11.848 1.00 90.00 90 ASP A N 1
ATOM 715 C CA . ASP A 1 90 ? -19.534 7.907 11.548 1.00 90.00 90 ASP A CA 1
ATOM 716 C C . ASP A 1 90 ? -18.115 7.487 11.134 1.00 90.00 90 ASP A C 1
ATOM 718 O O . ASP A 1 90 ? -17.288 7.102 11.967 1.00 90.00 90 ASP A O 1
ATOM 722 N N . ILE A 1 91 ? -17.865 7.520 9.822 1.00 91.69 91 ILE A N 1
ATOM 723 C CA . ILE A 1 91 ? -16.581 7.170 9.194 1.00 91.69 91 ILE A CA 1
ATOM 724 C C . ILE A 1 91 ? -15.491 8.163 9.606 1.00 91.69 91 ILE A C 1
ATOM 726 O O . ILE A 1 91 ? -14.362 7.767 9.884 1.00 91.69 91 ILE A O 1
ATOM 730 N N . ILE A 1 92 ? -15.834 9.451 9.677 1.00 91.88 92 ILE A N 1
ATOM 731 C CA . ILE A 1 92 ? -14.890 10.534 9.968 1.00 91.88 92 ILE A CA 1
ATOM 732 C C . ILE A 1 92 ? -14.402 10.408 11.410 1.00 91.88 92 ILE A C 1
ATOM 734 O O . ILE A 1 92 ? -13.210 10.557 11.678 1.00 91.88 92 ILE A O 1
ATOM 738 N N . GLN A 1 93 ? -15.317 10.112 12.336 1.00 90.94 93 GLN A N 1
ATOM 739 C CA . GLN A 1 93 ? -14.966 9.854 13.728 1.00 90.94 93 GLN A CA 1
ATOM 740 C C . GLN A 1 93 ? -14.173 8.552 13.887 1.00 90.94 93 GLN A C 1
ATOM 742 O O . GLN A 1 93 ? -13.217 8.534 14.654 1.00 90.94 93 GLN A O 1
ATOM 747 N N . TYR A 1 94 ? -14.533 7.486 13.165 1.00 91.25 94 TYR A N 1
ATOM 748 C CA . TYR A 1 94 ? -13.824 6.203 13.240 1.00 91.25 94 TYR A CA 1
ATOM 749 C C . TYR A 1 94 ? -12.373 6.295 12.752 1.00 91.25 94 TYR A C 1
ATOM 751 O O . TYR A 1 94 ? -11.482 5.708 13.358 1.00 91.25 94 TYR A O 1
ATOM 759 N N . LEU A 1 95 ? -12.136 7.048 11.676 1.00 92.38 95 LEU A N 1
ATOM 760 C CA . LEU A 1 95 ? -10.807 7.267 11.101 1.00 92.38 95 LEU A CA 1
ATOM 761 C C . LEU A 1 95 ? -10.058 8.453 11.729 1.00 92.38 95 LEU A C 1
ATOM 763 O O . LEU A 1 95 ? -8.981 8.807 11.258 1.00 92.38 95 LEU A O 1
ATOM 767 N N . SER A 1 96 ? -10.622 9.091 12.759 1.00 91.69 96 SER A N 1
ATOM 768 C CA . SER A 1 96 ? -10.034 10.263 13.424 1.00 91.69 96 SER A CA 1
ATOM 769 C C . SER A 1 96 ? -9.682 11.415 12.466 1.00 91.69 96 SER A C 1
ATOM 771 O O . SER A 1 96 ? -8.741 12.166 12.691 1.00 91.69 96 SER A O 1
ATOM 773 N N . LEU A 1 97 ? -10.466 11.624 11.406 1.00 90.25 97 LEU A N 1
ATOM 774 C CA . LEU A 1 97 ? -10.165 12.641 10.382 1.00 90.25 97 LEU A CA 1
ATOM 775 C C . LEU A 1 97 ? -10.479 14.081 10.829 1.00 90.25 97 LEU A C 1
ATOM 777 O O . LEU A 1 97 ? -10.219 15.029 10.095 1.00 90.25 97 LEU A O 1
ATOM 781 N N . LYS A 1 98 ? -11.058 14.263 12.024 1.00 89.38 98 LYS A N 1
ATOM 782 C CA . LYS A 1 98 ? -11.289 15.590 12.632 1.00 89.38 98 LYS A CA 1
ATOM 783 C C . LYS A 1 98 ? -10.050 16.130 13.351 1.00 89.38 98 LYS A C 1
ATOM 785 O O . LYS A 1 98 ? -10.030 17.304 13.710 1.00 89.38 98 LYS A O 1
ATOM 790 N N . THR A 1 99 ? -9.051 15.285 13.594 1.00 87.69 99 THR A N 1
ATOM 791 C CA . THR A 1 99 ? -7.797 15.668 14.247 1.00 87.69 99 THR A CA 1
ATOM 792 C C . THR A 1 99 ? -6.705 15.846 13.208 1.00 87.69 99 THR A C 1
ATOM 794 O O . THR A 1 99 ? -6.507 14.976 12.364 1.00 87.69 99 THR A O 1
ATOM 797 N N . TYR A 1 100 ? -5.990 16.966 13.283 1.00 88.19 100 TYR A N 1
ATOM 798 C CA . TYR A 1 100 ? -4.823 17.210 12.443 1.00 88.19 100 TYR A CA 1
ATOM 799 C C . TYR A 1 100 ? -3.569 16.674 13.135 1.00 88.19 100 TYR A C 1
ATOM 801 O O . TYR A 1 100 ? -3.424 16.894 14.343 1.00 88.19 100 TYR A O 1
ATOM 809 N N . PRO A 1 101 ? -2.665 16.006 12.398 1.00 88.88 101 PRO A N 1
ATOM 810 C CA . PRO A 1 101 ? -1.385 15.602 12.954 1.00 88.88 101 PRO A CA 1
ATOM 811 C C . PRO A 1 101 ? -0.557 16.839 13.304 1.00 88.88 101 PRO A C 1
ATOM 813 O O . PRO A 1 101 ? -0.637 17.875 12.632 1.00 88.88 101 PRO A O 1
ATOM 816 N N . ASN A 1 102 ? 0.248 16.742 14.358 1.00 93.88 102 ASN A N 1
ATOM 817 C CA . ASN A 1 102 ? 1.175 17.820 14.696 1.00 93.88 102 ASN A CA 1
ATOM 818 C C . ASN A 1 102 ? 2.409 17.798 13.767 1.00 93.88 102 ASN A C 1
ATOM 820 O O . ASN A 1 102 ? 2.684 16.824 13.063 1.00 93.88 102 ASN A O 1
ATOM 824 N N . ILE A 1 103 ? 3.178 18.892 13.757 1.00 96.12 103 ILE A N 1
ATOM 825 C CA . ILE A 1 103 ? 4.365 19.009 12.892 1.00 96.12 103 ILE A CA 1
ATOM 826 C C . ILE A 1 103 ? 5.425 17.940 13.213 1.00 96.12 103 ILE A C 1
ATOM 828 O O . ILE A 1 103 ? 6.130 17.481 12.319 1.00 96.12 103 ILE A O 1
ATOM 832 N N . THR A 1 104 ? 5.525 17.515 14.476 1.00 96.81 104 THR A N 1
ATOM 833 C CA . THR A 1 104 ? 6.471 16.483 14.911 1.00 96.81 104 THR A CA 1
ATOM 834 C C . THR A 1 104 ? 6.123 15.127 14.305 1.00 96.81 104 THR A C 1
ATOM 836 O O . THR A 1 104 ? 7.004 14.464 13.770 1.00 96.81 104 THR A O 1
ATOM 839 N N . GLU A 1 105 ? 4.850 14.737 14.313 1.00 94.31 105 GLU A N 1
ATOM 840 C CA . GLU A 1 105 ? 4.343 13.524 13.667 1.00 94.31 105 GLU A CA 1
ATOM 841 C C . GLU A 1 105 ? 4.609 13.552 12.161 1.00 94.31 105 GLU A C 1
ATOM 843 O O . GLU A 1 105 ? 5.101 12.569 11.610 1.00 94.31 105 GLU A O 1
ATOM 848 N N . LEU A 1 106 ? 4.371 14.691 11.502 1.00 94.81 106 LEU A N 1
ATOM 849 C CA . LEU A 1 106 ? 4.652 14.839 10.073 1.00 94.81 106 LEU A CA 1
ATOM 850 C C . LEU A 1 106 ? 6.147 14.658 9.761 1.00 94.81 106 LEU A C 1
ATOM 852 O O . LEU A 1 106 ? 6.502 13.943 8.823 1.00 94.81 106 LEU A O 1
ATOM 856 N N . LEU A 1 107 ? 7.029 15.262 10.564 1.00 97.19 107 LEU A N 1
ATOM 857 C CA . LEU A 1 107 ? 8.477 15.095 10.420 1.00 97.19 107 LEU A CA 1
ATOM 858 C C . LEU A 1 107 ? 8.911 13.648 10.669 1.00 97.19 107 LEU A C 1
ATOM 860 O O . LEU A 1 107 ? 9.732 13.125 9.917 1.00 97.19 107 LEU A O 1
ATOM 864 N N . LEU A 1 108 ? 8.339 12.986 11.677 1.00 97.12 108 LEU A N 1
ATOM 865 C CA . LEU A 1 108 ? 8.616 11.579 11.963 1.00 97.12 108 LEU A CA 1
ATOM 866 C C . LEU A 1 108 ? 8.207 10.674 10.797 1.00 97.12 108 LEU A C 1
ATOM 868 O O . LEU A 1 108 ? 8.966 9.773 10.456 1.00 97.12 108 LEU A O 1
ATOM 872 N N . VAL A 1 109 ? 7.070 10.934 10.142 1.00 94.31 109 VAL A N 1
ATOM 873 C CA . VAL A 1 109 ? 6.645 10.184 8.946 1.00 94.31 109 VAL A CA 1
ATOM 874 C C . VAL A 1 109 ? 7.623 10.384 7.786 1.00 94.31 109 VAL A C 1
ATOM 876 O O . VAL A 1 109 ? 7.992 9.414 7.128 1.00 94.31 109 VAL A O 1
ATOM 879 N N . ILE A 1 110 ? 8.089 11.613 7.545 1.00 95.75 110 ILE A N 1
ATOM 880 C CA . ILE A 1 110 ? 9.068 11.887 6.479 1.00 95.75 110 ILE A CA 1
ATOM 881 C C . ILE A 1 110 ? 10.388 11.159 6.755 1.00 95.75 110 ILE A C 1
ATOM 883 O O . ILE A 1 110 ? 10.914 10.486 5.868 1.00 95.75 110 ILE A O 1
ATOM 887 N N . ILE A 1 111 ? 10.903 11.262 7.984 1.00 97.06 111 ILE A N 1
ATOM 888 C CA . ILE A 1 111 ? 12.127 10.567 8.400 1.00 97.06 111 ILE A CA 1
ATOM 889 C C . ILE A 1 111 ? 11.943 9.057 8.248 1.00 97.06 111 ILE A C 1
ATOM 891 O O . ILE A 1 111 ? 12.802 8.401 7.669 1.00 97.06 111 ILE A O 1
ATOM 895 N N . LEU A 1 112 ? 10.803 8.519 8.689 1.00 95.81 112 LEU A N 1
ATOM 896 C CA . LEU A 1 112 ? 10.477 7.103 8.557 1.00 95.81 112 LEU A CA 1
ATOM 897 C C . LEU A 1 112 ? 10.527 6.647 7.095 1.00 95.81 112 LEU A C 1
ATOM 899 O O . LEU A 1 112 ? 11.157 5.635 6.815 1.00 95.81 112 LEU A O 1
ATOM 903 N N . ILE A 1 113 ? 9.912 7.387 6.167 1.00 92.94 113 ILE A N 1
ATOM 904 C CA . ILE A 1 113 ? 9.917 7.039 4.736 1.00 92.94 113 ILE A CA 1
ATOM 905 C C . ILE A 1 113 ? 11.349 7.046 4.186 1.00 92.94 113 ILE A C 1
ATOM 907 O O . ILE A 1 113 ? 11.763 6.081 3.545 1.00 92.94 113 ILE A O 1
ATOM 911 N N . ILE A 1 114 ? 12.123 8.101 4.465 1.00 95.31 114 ILE A N 1
ATOM 912 C CA . ILE A 1 114 ? 13.507 8.222 3.982 1.00 95.31 114 ILE A CA 1
ATOM 913 C C . ILE A 1 114 ? 14.390 7.110 4.560 1.00 95.31 114 ILE A C 1
ATOM 915 O O . ILE A 1 114 ? 15.220 6.565 3.840 1.00 95.31 114 ILE A O 1
ATOM 919 N N . SER A 1 115 ? 14.211 6.747 5.831 1.00 95.44 115 SER A N 1
ATOM 920 C CA . SER A 1 115 ? 14.959 5.664 6.480 1.00 95.44 115 SER A CA 1
ATOM 921 C C . SER A 1 115 ? 14.493 4.268 6.058 1.00 95.44 115 SER A C 1
ATOM 923 O O . SER A 1 115 ? 15.301 3.340 6.043 1.00 95.44 115 SER A O 1
ATOM 925 N N . ALA A 1 116 ? 13.220 4.104 5.692 1.00 95.31 116 ALA A N 1
ATOM 926 C CA . ALA A 1 116 ? 12.672 2.826 5.256 1.00 95.31 116 ALA A CA 1
ATOM 927 C C . ALA A 1 116 ? 13.209 2.409 3.882 1.00 95.31 116 ALA A C 1
ATOM 929 O O . ALA A 1 116 ? 13.488 1.230 3.692 1.00 95.31 116 ALA A O 1
ATOM 930 N N . VAL A 1 117 ? 13.402 3.346 2.945 1.00 93.56 117 VAL A N 1
ATOM 931 C CA . VAL A 1 117 ? 13.866 3.025 1.581 1.00 93.56 117 VAL A CA 1
ATOM 932 C C . VAL A 1 117 ? 15.217 2.282 1.573 1.00 93.56 117 VAL A C 1
ATOM 934 O O . VAL A 1 117 ? 15.281 1.205 0.981 1.00 93.56 117 VAL A O 1
ATOM 937 N N . PRO A 1 118 ? 16.280 2.750 2.260 1.00 94.12 118 PRO A N 1
ATOM 938 C CA . PRO A 1 118 ? 17.520 1.988 2.400 1.00 94.12 118 PRO A CA 1
ATOM 939 C C . PRO A 1 118 ? 17.318 0.622 3.057 1.00 94.12 118 PRO A C 1
ATOM 941 O O . PRO A 1 118 ? 17.932 -0.350 2.632 1.00 94.12 118 PRO A O 1
ATOM 944 N N . GLY A 1 119 ? 16.450 0.535 4.070 1.00 95.81 119 GLY A N 1
ATOM 945 C CA . GLY A 1 119 ? 16.141 -0.727 4.742 1.00 95.81 119 GLY A CA 1
ATOM 946 C C . GLY A 1 119 ? 15.487 -1.744 3.805 1.00 95.81 119 GLY A C 1
ATOM 947 O O . GLY A 1 119 ? 15.878 -2.906 3.794 1.00 95.81 119 GLY A O 1
ATOM 948 N N . ILE A 1 120 ? 14.544 -1.298 2.973 1.00 93.38 120 ILE A N 1
ATOM 949 C CA . ILE A 1 120 ? 13.901 -2.124 1.945 1.00 93.38 120 ILE A CA 1
ATOM 950 C C . ILE A 1 120 ? 14.942 -2.610 0.929 1.00 93.38 120 ILE A C 1
ATOM 952 O O . ILE A 1 120 ? 14.980 -3.799 0.626 1.00 93.38 120 ILE A O 1
ATOM 956 N N . ASN A 1 121 ? 15.823 -1.724 0.459 1.00 92.94 121 ASN A N 1
ATOM 957 C CA . ASN A 1 121 ? 16.867 -2.090 -0.502 1.00 92.94 121 ASN A CA 1
ATOM 958 C C . ASN A 1 121 ? 17.885 -3.076 0.087 1.00 92.94 121 ASN A C 1
ATOM 960 O O . ASN A 1 121 ? 18.273 -4.021 -0.592 1.00 92.94 121 ASN A O 1
ATOM 964 N N . LEU A 1 122 ? 18.274 -2.899 1.353 1.00 95.31 122 LEU A N 1
ATOM 965 C CA . LEU A 1 122 ? 19.156 -3.838 2.049 1.00 95.31 122 LEU A CA 1
ATOM 966 C C . LEU A 1 122 ? 18.506 -5.221 2.171 1.00 95.31 122 LEU A C 1
ATOM 968 O O . LEU A 1 122 ? 19.163 -6.232 1.952 1.00 95.31 122 LEU A O 1
ATOM 972 N N . LEU A 1 123 ? 17.216 -5.277 2.507 1.00 94.06 123 LEU A N 1
ATOM 973 C CA . LEU A 1 123 ? 16.486 -6.543 2.574 1.00 94.06 123 LEU A CA 1
ATOM 974 C C . LEU A 1 123 ? 16.384 -7.215 1.200 1.00 94.06 123 LEU A C 1
ATOM 976 O O . LEU A 1 123 ? 16.524 -8.432 1.126 1.00 94.06 123 LEU A O 1
ATOM 980 N N . ALA A 1 124 ? 16.194 -6.441 0.128 1.00 90.56 124 ALA A N 1
ATOM 981 C CA . ALA A 1 124 ? 16.207 -6.961 -1.238 1.00 90.56 124 ALA A CA 1
ATOM 982 C C . ALA A 1 124 ? 17.588 -7.520 -1.623 1.00 90.56 124 ALA A C 1
ATOM 984 O O . ALA A 1 124 ? 17.683 -8.617 -2.164 1.00 90.56 124 ALA A O 1
ATOM 985 N N . GLU A 1 125 ? 18.671 -6.820 -1.279 1.00 92.25 125 GLU A N 1
ATOM 986 C CA . GLU A 1 125 ? 20.032 -7.314 -1.508 1.00 92.25 125 GLU A CA 1
ATOM 987 C C . GLU A 1 125 ? 20.314 -8.596 -0.713 1.00 92.25 125 GLU A C 1
ATOM 989 O O . GLU A 1 125 ? 20.895 -9.541 -1.246 1.00 92.25 125 GLU A O 1
ATOM 994 N N . ILE A 1 126 ? 19.877 -8.663 0.548 1.00 92.50 126 ILE A N 1
ATOM 995 C CA . ILE A 1 126 ? 19.983 -9.885 1.351 1.00 92.50 126 ILE A CA 1
ATOM 996 C C . ILE A 1 126 ? 19.204 -11.022 0.684 1.00 92.50 126 ILE A C 1
ATOM 998 O O . ILE A 1 126 ? 19.752 -12.114 0.579 1.00 92.50 126 ILE A O 1
ATOM 1002 N N . ASN A 1 127 ? 17.979 -10.768 0.207 1.00 90.81 127 ASN A N 1
ATOM 1003 C CA . ASN A 1 127 ? 17.138 -11.758 -0.471 1.00 90.81 127 ASN A CA 1
ATOM 1004 C C . ASN A 1 127 ? 17.834 -12.356 -1.705 1.00 90.81 127 ASN A C 1
ATOM 1006 O O . ASN A 1 127 ? 17.937 -13.576 -1.814 1.00 90.81 127 ASN A O 1
ATOM 1010 N N . ASN A 1 128 ? 18.420 -11.505 -2.552 1.00 87.31 128 ASN A N 1
ATOM 1011 C CA . ASN A 1 128 ? 19.121 -11.92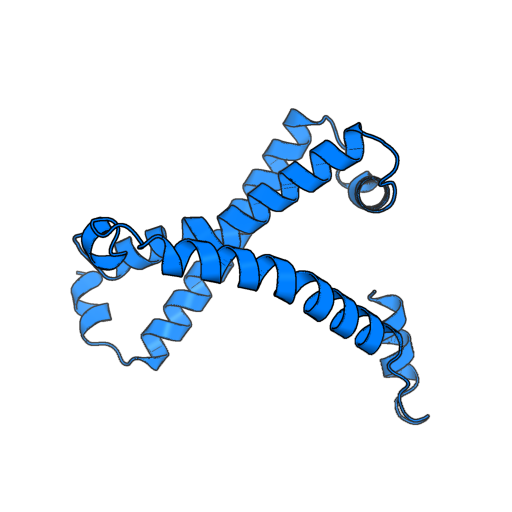9 -3.771 1.00 87.31 128 ASN A CA 1
ATOM 1012 C C . ASN A 1 128 ? 20.386 -12.764 -3.477 1.00 87.31 128 ASN A C 1
ATOM 1014 O O . ASN A 1 128 ? 20.806 -13.605 -4.281 1.00 87.31 128 ASN A O 1
ATOM 1018 N N . ASN A 1 129 ? 21.003 -12.530 -2.314 1.00 89.25 129 ASN A N 1
ATOM 1019 C CA . ASN A 1 129 ? 22.224 -13.199 -1.868 1.00 89.25 129 ASN A CA 1
ATOM 1020 C C . ASN A 1 129 ? 21.970 -14.455 -1.017 1.00 89.25 129 ASN A C 1
ATOM 1022 O O . ASN A 1 129 ? 22.932 -15.058 -0.535 1.00 89.25 129 ASN A O 1
ATOM 1026 N N . ILE A 1 130 ? 20.714 -14.874 -0.823 1.00 90.25 130 ILE A N 1
ATOM 1027 C CA . ILE A 1 130 ? 20.412 -16.134 -0.136 1.00 90.25 130 ILE A CA 1
ATOM 1028 C C . ILE A 1 130 ? 21.016 -17.289 -0.946 1.00 90.25 130 ILE A C 1
ATOM 1030 O O . ILE A 1 130 ? 20.723 -17.457 -2.129 1.00 90.25 130 ILE A O 1
ATOM 1034 N N . GLN A 1 131 ? 21.867 -18.078 -0.292 1.00 89.62 131 GLN A N 1
ATOM 1035 C CA . GLN A 1 131 ? 22.386 -19.355 -0.782 1.00 89.62 131 GLN A CA 1
ATOM 1036 C C . GLN A 1 131 ? 21.893 -20.437 0.171 1.00 89.62 131 GLN A C 1
ATOM 1038 O O . GLN A 1 131 ? 22.106 -20.344 1.387 1.00 89.62 131 GLN A O 1
ATOM 1043 N N . LEU A 1 132 ? 21.188 -21.427 -0.362 1.00 91.19 132 LEU A N 1
ATOM 1044 C CA . LEU A 1 132 ? 20.658 -22.529 0.420 1.00 91.19 132 LEU A CA 1
ATOM 1045 C C . LEU A 1 132 ? 21.622 -23.726 0.367 1.00 91.19 132 LEU A C 1
ATOM 1047 O O . LEU A 1 132 ? 22.444 -23.836 -0.540 1.00 91.19 132 LEU A O 1
ATOM 1051 N N . PRO A 1 133 ? 21.565 -24.638 1.352 1.00 91.81 133 PRO A N 1
ATOM 1052 C CA . PRO A 1 133 ? 22.383 -25.847 1.324 1.00 91.81 133 PRO A CA 1
ATOM 1053 C C . PRO A 1 133 ? 22.007 -26.756 0.145 1.00 91.81 133 PRO A C 1
ATOM 1055 O O . PRO A 1 133 ? 20.848 -26.763 -0.264 1.00 91.81 133 PRO A O 1
ATOM 1058 N N . ASP A 1 134 ? 22.929 -27.616 -0.303 1.00 89.94 134 ASP A N 1
ATOM 1059 C CA . ASP A 1 134 ? 22.768 -28.485 -1.487 1.00 89.94 134 ASP A CA 1
ATOM 1060 C C . ASP A 1 134 ? 21.440 -29.267 -1.536 1.00 89.94 134 ASP A C 1
ATOM 1062 O O . ASP A 1 134 ? 20.824 -29.414 -2.587 1.00 89.94 134 ASP A O 1
ATOM 1066 N N . PHE A 1 135 ? 20.927 -29.738 -0.391 1.00 94.88 135 PHE A N 1
ATOM 1067 C CA . PHE A 1 135 ? 19.653 -30.474 -0.344 1.00 94.88 135 PHE A CA 1
ATOM 1068 C C . PHE A 1 135 ? 18.414 -29.612 -0.676 1.00 94.88 135 PHE A C 1
ATOM 1070 O O . PHE A 1 135 ? 17.327 -30.156 -0.876 1.00 94.88 135 PHE A O 1
ATOM 1077 N N . MET A 1 136 ? 18.564 -28.285 -0.719 1.00 94.31 136 MET A N 1
ATOM 1078 C CA . MET A 1 136 ? 17.548 -27.292 -1.083 1.00 94.31 136 MET A CA 1
ATOM 1079 C C . MET A 1 136 ? 17.856 -26.594 -2.417 1.00 94.31 136 MET A C 1
ATOM 1081 O O . MET A 1 136 ? 17.150 -25.649 -2.766 1.00 94.31 136 MET A O 1
ATOM 1085 N N . GLU A 1 137 ? 18.839 -27.063 -3.192 1.00 91.94 137 GLU A N 1
ATOM 1086 C CA . GLU A 1 137 ? 19.166 -26.523 -4.523 1.00 91.94 137 GLU A CA 1
ATOM 1087 C C . GLU A 1 137 ? 17.930 -26.377 -5.444 1.00 91.94 137 GLU A C 1
ATOM 1089 O O . GLU A 1 137 ? 17.793 -25.331 -6.089 1.00 91.94 137 GLU A O 1
ATOM 1094 N N . PRO A 1 138 ? 16.959 -27.322 -5.480 1.00 92.06 138 PRO A N 1
ATOM 1095 C CA . PRO A 1 138 ? 15.753 -27.139 -6.290 1.00 92.06 138 PRO A CA 1
ATOM 1096 C C . PRO A 1 138 ? 14.894 -25.953 -5.834 1.00 92.06 138 PRO A C 1
ATOM 1098 O O . PRO A 1 138 ? 14.267 -25.289 -6.658 1.00 92.06 138 PRO A O 1
ATOM 1101 N N . VAL A 1 139 ? 14.864 -25.680 -4.525 1.00 91.56 139 VAL A N 1
ATOM 1102 C CA . VAL A 1 139 ? 14.134 -24.544 -3.947 1.00 91.56 139 VAL A CA 1
ATOM 1103 C C . VAL A 1 139 ? 14.855 -23.246 -4.277 1.00 91.56 139 VAL A C 1
ATOM 1105 O O . VAL A 1 139 ? 14.204 -22.299 -4.701 1.00 91.56 139 VAL A O 1
ATOM 1108 N N . GLU A 1 140 ? 16.183 -23.212 -4.149 1.00 89.31 140 GLU A N 1
ATOM 1109 C CA . GLU A 1 140 ? 16.980 -22.041 -4.523 1.00 89.31 140 GLU A CA 1
ATOM 1110 C C . GLU A 1 140 ? 16.818 -21.706 -6.008 1.00 89.31 140 GLU A C 1
ATOM 1112 O O . GLU A 1 140 ? 16.569 -20.557 -6.365 1.00 89.31 140 GLU A O 1
ATOM 1117 N N . THR A 1 141 ? 16.878 -22.717 -6.875 1.00 89.25 141 THR A N 1
ATOM 1118 C CA . THR A 1 141 ? 16.676 -22.539 -8.319 1.00 89.25 141 THR A CA 1
ATOM 1119 C C . THR A 1 141 ? 15.280 -21.995 -8.623 1.00 89.25 141 THR A C 1
ATOM 1121 O O . THR A 1 141 ? 15.136 -21.084 -9.436 1.00 89.25 141 THR A O 1
ATOM 1124 N N . TRP A 1 142 ? 14.245 -22.513 -7.951 1.00 90.69 142 TRP A N 1
ATOM 1125 C CA . TRP A 1 142 ? 12.882 -21.995 -8.083 1.00 90.69 142 TRP A CA 1
ATOM 1126 C C . TRP A 1 142 ? 12.750 -20.550 -7.581 1.00 90.69 142 TRP A C 1
ATOM 1128 O O . TRP A 1 142 ? 12.095 -19.741 -8.239 1.00 90.69 142 TRP A O 1
ATOM 1138 N N . MET A 1 143 ? 13.388 -20.218 -6.454 1.00 88.94 143 MET A N 1
ATOM 1139 C CA . MET A 1 143 ? 13.396 -18.861 -5.903 1.00 88.94 143 MET A CA 1
ATOM 1140 C C . MET A 1 143 ? 14.024 -17.877 -6.892 1.00 88.94 143 MET A C 1
ATOM 1142 O O . MET A 1 143 ? 13.386 -16.889 -7.231 1.00 88.94 143 MET A O 1
ATOM 1146 N N . ARG A 1 144 ? 15.209 -18.196 -7.430 1.00 85.94 144 ARG A N 1
ATOM 1147 C CA . ARG A 1 144 ? 15.914 -17.346 -8.406 1.00 85.94 144 ARG A CA 1
ATOM 1148 C C . ARG A 1 144 ? 15.160 -17.170 -9.725 1.00 85.94 144 ARG A C 1
ATOM 1150 O O . ARG A 1 144 ? 15.327 -16.154 -10.379 1.00 85.94 144 ARG A O 1
ATOM 1157 N N . ALA A 1 145 ? 14.361 -18.155 -10.134 1.00 87.00 145 ALA A N 1
ATOM 1158 C CA . ALA A 1 145 ? 13.548 -18.067 -11.349 1.00 87.00 145 ALA A CA 1
ATOM 1159 C C . ALA A 1 145 ? 12.224 -17.304 -11.153 1.00 87.00 145 ALA A C 1
ATOM 1161 O O . ALA A 1 145 ? 11.543 -17.024 -12.137 1.00 87.00 145 ALA A O 1
ATOM 1162 N N . SER A 1 146 ? 11.825 -17.046 -9.903 1.00 80.62 146 SER A N 1
ATOM 1163 C CA . SER A 1 146 ? 10.586 -16.336 -9.555 1.00 80.62 146 SER A CA 1
ATOM 1164 C C . SER A 1 146 ? 10.815 -14.855 -9.222 1.00 80.62 146 SER A C 1
ATOM 1166 O O . SER A 1 146 ? 9.839 -14.146 -8.967 1.00 80.62 146 SER A O 1
ATOM 1168 N N . GLU A 1 147 ? 12.078 -14.422 -9.181 1.00 66.00 147 GLU A N 1
ATOM 1169 C CA . GLU A 1 147 ? 12.506 -13.016 -9.115 1.00 66.00 147 GLU A CA 1
ATOM 1170 C C . GLU A 1 147 ? 12.470 -12.368 -10.502 1.00 66.00 147 GLU A C 1
ATOM 1172 O O . GLU A 1 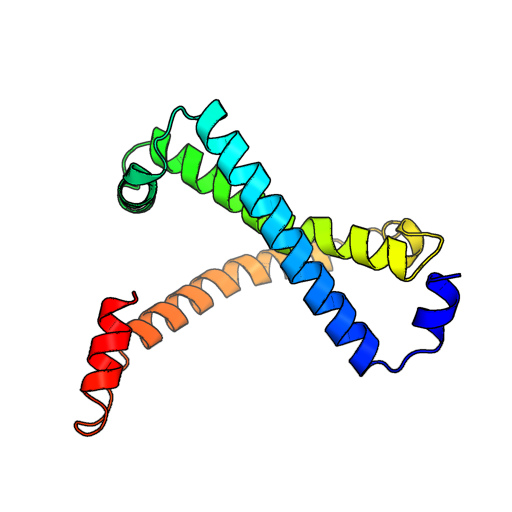147 ? 12.028 -11.198 -10.568 1.00 66.00 147 GLU A O 1
#

Secondary structure (DSSP, 8-state):
-HHHHHTTS-HHHHHHHHHHHHHHHHHHHHHHHHHHHHHHH---GGGHHHHHH-TTSHHHHHHHHHHHHHHHIIIIIHHHHHHHHHH-S-HHHHTTTTSPPPHHHHHHHHHHHHHHHHHHHHHHHHHHT----GGGHHHHHHHHH--

Radius of gyration: 20.51 Å; chains: 1; bounding box: 51×50×45 Å